Protein AF-A0A8X6GUJ5-F1 (afdb_monomer)

Structure (mmCIF, N/CA/C/O backbone):
data_AF-A0A8X6GUJ5-F1
#
_entry.id   AF-A0A8X6GUJ5-F1
#
loop_
_atom_site.group_PDB
_atom_site.id
_atom_site.type_symbol
_atom_site.label_atom_id
_atom_site.label_alt_id
_atom_site.label_comp_id
_atom_site.label_asym_id
_atom_site.label_entity_id
_atom_site.label_seq_id
_atom_site.pdbx_PDB_ins_code
_atom_site.Cartn_x
_atom_site.Cartn_y
_atom_site.Cartn_z
_atom_site.occupancy
_atom_site.B_iso_or_equiv
_atom_site.auth_seq_id
_atom_site.auth_comp_id
_atom_site.auth_asym_id
_atom_site.auth_atom_id
_atom_site.pdbx_PDB_model_num
ATOM 1 N N . MET A 1 1 ? 17.512 2.373 -30.051 1.00 42.72 1 MET A N 1
ATOM 2 C CA . MET A 1 1 ? 17.161 1.235 -29.180 1.00 42.72 1 MET A CA 1
ATOM 3 C C . MET A 1 1 ? 17.140 1.775 -27.760 1.00 42.72 1 MET A C 1
ATOM 5 O O . MET A 1 1 ? 18.200 2.019 -27.203 1.00 42.72 1 MET A O 1
ATOM 9 N N . THR A 1 2 ? 15.977 2.172 -27.247 1.00 47.44 2 THR A N 1
ATOM 10 C CA . THR A 1 2 ? 15.883 2.741 -25.895 1.00 47.44 2 THR A CA 1
ATOM 11 C C . THR A 1 2 ? 15.945 1.602 -24.879 1.00 47.44 2 THR A C 1
ATOM 13 O O . THR A 1 2 ? 15.266 0.593 -25.046 1.00 47.44 2 THR A O 1
ATOM 16 N N . LEU A 1 3 ? 16.756 1.773 -23.831 1.00 54.31 3 LEU A N 1
ATOM 17 C CA . LEU A 1 3 ? 17.009 0.827 -22.724 1.00 54.31 3 LEU A CA 1
ATOM 18 C C . LEU A 1 3 ? 15.742 0.350 -21.976 1.00 54.31 3 LEU A C 1
ATOM 20 O O . LEU A 1 3 ? 15.824 -0.468 -21.069 1.00 54.31 3 LEU A O 1
ATOM 24 N N . GLU A 1 4 ? 14.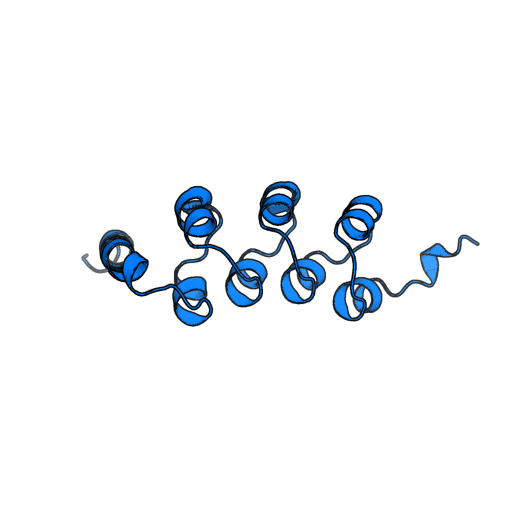568 0.870 -22.331 1.00 56.06 4 GLU A N 1
ATOM 25 C CA . GLU A 1 4 ? 13.298 0.600 -21.658 1.00 56.06 4 GLU A CA 1
ATOM 26 C C . GLU A 1 4 ? 12.672 -0.750 -22.032 1.00 56.06 4 GLU A C 1
ATOM 28 O O . GLU A 1 4 ? 11.865 -1.268 -21.262 1.00 56.06 4 GLU A O 1
ATOM 33 N N . ASN A 1 5 ? 13.043 -1.328 -23.180 1.00 60.16 5 ASN A N 1
ATOM 34 C CA . ASN A 1 5 ? 12.437 -2.568 -23.677 1.00 60.16 5 ASN A CA 1
ATOM 35 C C . ASN A 1 5 ? 13.015 -3.850 -23.052 1.00 60.16 5 ASN A C 1
ATOM 37 O O . ASN A 1 5 ? 12.380 -4.894 -23.163 1.00 60.16 5 ASN A O 1
ATOM 41 N N . ASP A 1 6 ? 14.157 -3.777 -22.361 1.00 77.38 6 ASP A N 1
ATOM 42 C CA . ASP A 1 6 ? 14.790 -4.943 -21.718 1.00 77.38 6 ASP A CA 1
ATOM 43 C C . ASP A 1 6 ? 14.438 -5.079 -20.225 1.00 77.38 6 ASP A C 1
ATOM 45 O O . ASP A 1 6 ? 14.875 -6.012 -19.549 1.00 77.38 6 ASP A O 1
ATOM 49 N N . VAL A 1 7 ? 13.634 -4.161 -19.674 1.00 82.44 7 VAL A N 1
ATOM 50 C CA . VAL A 1 7 ? 13.246 -4.211 -18.259 1.00 82.44 7 VAL A CA 1
ATOM 51 C C . VAL A 1 7 ? 12.067 -5.163 -18.065 1.00 82.44 7 VAL A C 1
ATOM 53 O O . VAL A 1 7 ? 10.948 -4.911 -18.513 1.00 82.44 7 VAL A O 1
ATOM 56 N N . ASN A 1 8 ? 12.290 -6.239 -17.309 1.00 91.31 8 ASN A N 1
ATOM 57 C CA . ASN A 1 8 ? 11.207 -7.078 -16.803 1.00 91.31 8 ASN A CA 1
ATOM 58 C C . ASN A 1 8 ? 10.471 -6.345 -15.664 1.00 91.31 8 ASN A C 1
ATOM 60 O O . ASN A 1 8 ? 10.892 -6.381 -14.506 1.00 91.31 8 ASN A O 1
ATOM 64 N N . TRP A 1 9 ? 9.358 -5.686 -15.998 1.00 92.25 9 TRP A N 1
ATOM 65 C CA . TRP A 1 9 ? 8.571 -4.873 -15.060 1.00 92.25 9 TRP A CA 1
ATOM 66 C C . TRP A 1 9 ? 7.912 -5.663 -13.924 1.00 92.25 9 TRP A C 1
ATOM 68 O O . TRP A 1 9 ? 7.645 -5.097 -12.864 1.00 92.25 9 TRP A O 1
ATOM 78 N N . GLU A 1 10 ? 7.679 -6.962 -14.102 1.00 91.62 10 GLU A N 1
ATOM 79 C CA . GLU A 1 10 ? 7.171 -7.839 -13.043 1.00 91.62 10 GLU A CA 1
ATOM 80 C C . GLU A 1 10 ? 8.235 -8.068 -11.967 1.00 91.62 10 GLU A C 1
ATOM 82 O O . GLU A 1 10 ? 8.005 -7.810 -10.783 1.00 91.62 10 GLU A O 1
ATOM 87 N N . THR A 1 11 ? 9.439 -8.467 -12.386 1.00 90.75 11 THR A N 1
ATOM 88 C CA . THR A 1 11 ? 10.585 -8.608 -11.478 1.00 90.75 11 THR A CA 1
ATOM 89 C C . THR A 1 11 ? 10.944 -7.265 -10.854 1.00 90.75 11 THR A C 1
ATOM 91 O O . THR A 1 11 ? 11.193 -7.200 -9.650 1.00 90.75 11 THR A O 1
ATOM 94 N N . PHE A 1 12 ? 10.898 -6.187 -11.644 1.00 92.19 12 PHE A N 1
ATOM 95 C CA . PHE A 1 12 ? 11.168 -4.839 -11.162 1.00 92.19 12 PHE A CA 1
ATOM 96 C C . PHE A 1 12 ? 10.238 -4.443 -10.009 1.00 92.19 12 PHE A C 1
ATOM 98 O O . PHE A 1 12 ? 10.721 -3.978 -8.981 1.00 92.19 12 PHE A O 1
ATOM 105 N N . SER A 1 13 ? 8.931 -4.681 -10.169 1.00 92.31 13 SER A N 1
ATOM 106 C CA . SER A 1 13 ? 7.896 -4.252 -9.218 1.00 92.31 13 SER A CA 1
ATOM 107 C C . SER A 1 13 ? 7.771 -5.149 -7.982 1.00 92.31 13 SER A C 1
ATOM 109 O O . SER A 1 13 ? 7.250 -4.700 -6.966 1.00 92.31 13 SER A O 1
ATOM 111 N N . SER A 1 14 ? 8.203 -6.413 -8.053 1.00 89.44 14 SER A N 1
ATOM 112 C CA . SER A 1 14 ? 8.028 -7.385 -6.959 1.00 89.44 14 SER A CA 1
ATOM 113 C C . SER A 1 14 ? 9.293 -7.660 -6.148 1.00 89.44 14 SER A C 1
ATOM 115 O O . SER A 1 14 ? 9.196 -7.859 -4.942 1.00 89.44 14 SER A O 1
ATOM 117 N N . LYS A 1 15 ? 10.474 -7.707 -6.783 1.00 87.81 15 LYS A N 1
ATOM 118 C CA . LYS A 1 15 ? 11.710 -8.172 -6.124 1.00 87.81 15 LYS A CA 1
ATOM 119 C C . LYS A 1 15 ? 12.623 -7.053 -5.638 1.00 87.81 15 LYS A C 1
ATOM 121 O O . LYS A 1 15 ? 13.459 -7.301 -4.775 1.00 87.81 15 LYS A O 1
ATOM 126 N N . ASN A 1 16 ? 12.494 -5.848 -6.189 1.00 85.31 16 ASN A N 1
ATOM 127 C CA . ASN A 1 16 ? 13.257 -4.698 -5.714 1.00 85.31 16 ASN A CA 1
ATOM 128 C C . ASN A 1 16 ? 12.517 -3.994 -4.581 1.00 85.31 16 ASN A C 1
ATOM 130 O O . ASN A 1 16 ? 11.288 -3.956 -4.570 1.00 85.31 16 ASN A O 1
ATOM 134 N N . ILE A 1 17 ? 13.280 -3.381 -3.677 1.00 89.88 17 ILE A N 1
ATOM 135 C CA . ILE A 1 17 ? 12.751 -2.402 -2.728 1.00 89.88 17 ILE A CA 1
ATOM 136 C C . ILE A 1 17 ? 12.655 -1.074 -3.477 1.00 89.88 17 ILE A C 1
ATOM 138 O O . ILE A 1 17 ? 13.676 -0.460 -3.793 1.00 89.88 17 ILE A O 1
ATOM 142 N N . LEU A 1 18 ? 11.435 -0.660 -3.803 1.00 92.19 18 LEU A N 1
ATOM 143 C CA . LEU A 1 18 ? 11.172 0.584 -4.514 1.00 92.19 18 LEU A CA 1
ATOM 144 C C . LEU A 1 18 ? 10.720 1.652 -3.523 1.00 92.19 18 LEU A C 1
ATOM 146 O O . LEU A 1 18 ? 9.815 1.428 -2.722 1.00 92.19 18 LEU A O 1
ATOM 150 N N . THR A 1 19 ? 11.331 2.834 -3.593 1.00 95.88 19 THR A N 1
ATOM 151 C CA . THR A 1 19 ? 10.807 3.996 -2.872 1.00 95.88 19 THR A CA 1
ATOM 152 C C . THR A 1 19 ? 9.553 4.512 -3.567 1.00 95.88 19 THR A C 1
ATOM 154 O O . THR A 1 19 ? 9.391 4.374 -4.783 1.00 95.88 19 THR A O 1
ATOM 157 N N . GLU A 1 20 ? 8.675 5.163 -2.812 1.00 97.75 20 GLU A N 1
ATOM 158 C CA . GLU A 1 20 ? 7.452 5.745 -3.366 1.00 97.75 20 GLU A CA 1
ATOM 159 C C . GLU A 1 20 ? 7.727 6.746 -4.492 1.00 97.75 20 GLU A C 1
ATOM 161 O O . GLU A 1 20 ? 6.998 6.764 -5.478 1.00 97.75 20 GLU A O 1
ATOM 166 N N . ASP A 1 21 ? 8.807 7.525 -4.409 1.00 97.50 21 ASP A N 1
ATOM 167 C CA . ASP A 1 21 ? 9.169 8.482 -5.460 1.00 97.50 21 ASP A CA 1
ATOM 168 C C . ASP A 1 21 ? 9.553 7.790 -6.770 1.00 97.50 21 ASP A C 1
ATOM 170 O O . ASP A 1 21 ? 9.175 8.242 -7.856 1.00 97.50 21 ASP A O 1
ATOM 174 N N . ILE A 1 22 ? 10.233 6.642 -6.684 1.00 95.81 22 ILE A N 1
ATOM 175 C CA . ILE A 1 22 ? 10.512 5.811 -7.857 1.00 95.81 22 ILE A CA 1
ATOM 176 C C . ILE A 1 22 ? 9.192 5.308 -8.444 1.00 95.81 22 ILE A C 1
ATOM 178 O O . ILE A 1 22 ? 8.980 5.427 -9.652 1.00 95.81 22 ILE A O 1
ATOM 182 N N . ILE A 1 23 ? 8.279 4.817 -7.602 1.00 97.50 23 ILE A N 1
ATOM 183 C CA . ILE A 1 23 ? 6.969 4.326 -8.044 1.00 97.50 23 ILE A CA 1
ATOM 184 C C . ILE A 1 23 ? 6.164 5.451 -8.715 1.00 97.50 23 ILE A C 1
ATOM 186 O O . ILE A 1 23 ? 5.622 5.229 -9.795 1.00 97.50 23 ILE A O 1
ATOM 190 N N . ARG A 1 24 ? 6.152 6.671 -8.158 1.00 97.75 24 ARG A N 1
ATOM 191 C CA . ARG A 1 24 ? 5.513 7.853 -8.772 1.00 97.75 24 ARG A 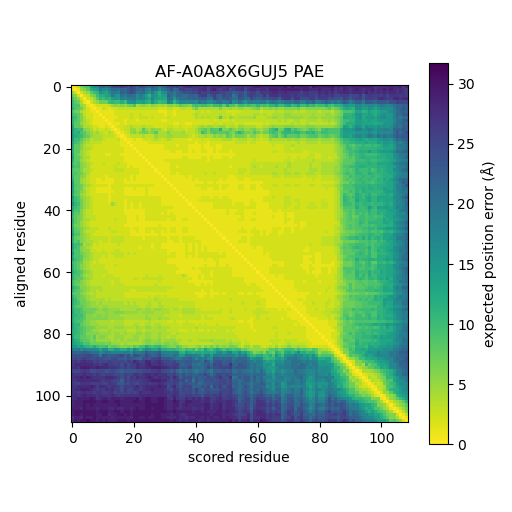CA 1
ATOM 192 C C . ARG A 1 24 ? 6.101 8.160 -10.146 1.00 97.75 24 ARG A C 1
ATOM 194 O O . ARG A 1 24 ? 5.356 8.349 -11.107 1.00 97.75 24 ARG A O 1
ATOM 201 N N . SER A 1 25 ? 7.430 8.171 -10.262 1.00 96.50 25 SER A N 1
ATOM 202 C CA . SER A 1 25 ? 8.106 8.471 -11.532 1.00 96.50 25 SER A CA 1
ATOM 203 C C . SER A 1 25 ? 7.853 7.409 -12.611 1.00 96.50 25 SER A C 1
ATOM 205 O O . SER A 1 25 ? 7.806 7.724 -13.800 1.00 96.50 25 SER A O 1
ATOM 207 N N . LEU A 1 26 ? 7.621 6.156 -12.202 1.00 95.44 26 LEU A N 1
ATOM 208 C CA . LEU A 1 26 ? 7.406 5.005 -13.083 1.00 95.44 26 LEU A CA 1
ATOM 209 C C . LEU A 1 26 ? 5.960 4.486 -13.050 1.00 95.44 26 LEU A C 1
ATOM 211 O O . LEU A 1 26 ? 5.700 3.356 -13.466 1.00 95.44 26 LEU A O 1
ATOM 215 N N . GLN A 1 27 ? 5.003 5.311 -12.617 1.00 95.88 27 GLN A N 1
ATOM 216 C CA . GLN A 1 27 ? 3.606 4.930 -12.360 1.00 95.88 27 GLN A CA 1
ATOM 217 C C . GLN A 1 27 ? 2.878 4.277 -13.553 1.00 95.88 27 GLN A C 1
ATOM 219 O O . GLN A 1 27 ? 1.919 3.523 -13.378 1.00 95.88 27 GLN A O 1
ATOM 224 N N . ASN A 1 28 ? 3.339 4.547 -14.778 1.00 95.44 28 ASN A N 1
ATOM 225 C CA . ASN A 1 28 ? 2.779 3.992 -16.015 1.00 95.44 28 ASN A CA 1
ATOM 226 C C . ASN A 1 28 ? 3.467 2.695 -16.480 1.00 95.44 28 ASN A C 1
ATOM 228 O O . ASN A 1 28 ? 3.070 2.130 -17.494 1.00 95.44 28 ASN A O 1
ATOM 232 N N . LYS A 1 29 ? 4.506 2.241 -15.773 1.00 93.88 29 LYS A N 1
ATOM 233 C CA . LYS A 1 29 ? 5.329 1.078 -16.140 1.00 93.88 29 LYS A CA 1
ATOM 234 C C . LYS A 1 29 ? 5.282 -0.031 -15.089 1.00 93.88 29 LYS A C 1
ATOM 236 O O . LYS A 1 29 ? 5.299 -1.209 -15.440 1.00 93.88 29 LYS A O 1
ATOM 241 N N . VAL A 1 30 ? 5.202 0.338 -13.809 1.00 95.56 30 VAL A N 1
ATOM 242 C CA . VAL A 1 30 ? 5.117 -0.619 -12.697 1.00 95.56 30 VAL A CA 1
ATOM 243 C C . VAL A 1 30 ? 3.833 -1.451 -12.735 1.00 95.56 30 VAL A C 1
ATOM 245 O O . VAL A 1 30 ? 2.802 -1.044 -13.274 1.00 95.56 30 VAL A O 1
ATOM 248 N N . LYS A 1 31 ? 3.900 -2.634 -12.127 1.00 97.06 31 LYS A N 1
ATOM 249 C CA . LYS A 1 31 ? 2.766 -3.545 -11.954 1.00 97.06 31 LYS A CA 1
ATOM 250 C C . LYS A 1 31 ? 2.106 -3.294 -10.605 1.00 97.06 31 LYS A C 1
ATOM 252 O O . LYS A 1 31 ? 2.641 -3.680 -9.570 1.00 97.06 31 LYS A O 1
ATOM 257 N N . TRP A 1 32 ? 0.972 -2.600 -10.617 1.00 97.81 32 TRP A N 1
ATOM 258 C CA . TRP A 1 32 ? 0.316 -2.095 -9.408 1.00 97.81 32 TRP A CA 1
ATOM 259 C C . TRP A 1 32 ? -0.151 -3.179 -8.438 1.00 97.81 32 TRP A C 1
ATOM 261 O O . TRP A 1 32 ? -0.084 -2.979 -7.228 1.00 97.81 32 TRP A O 1
ATOM 271 N N . ASP A 1 33 ? -0.556 -4.338 -8.942 1.00 96.38 33 ASP A N 1
ATOM 272 C CA . ASP A 1 33 ? -0.880 -5.524 -8.150 1.00 96.38 33 ASP A CA 1
ATOM 273 C C . ASP A 1 33 ? 0.334 -6.008 -7.337 1.00 96.38 33 ASP A C 1
ATOM 275 O O . ASP A 1 33 ? 0.226 -6.275 -6.137 1.00 96.38 33 ASP A O 1
ATOM 279 N N . LEU A 1 34 ? 1.518 -6.024 -7.958 1.00 97.06 34 LEU A N 1
ATOM 280 C CA . LEU A 1 34 ? 2.773 -6.389 -7.300 1.00 97.06 34 LEU A CA 1
ATOM 281 C C . LEU A 1 34 ? 3.237 -5.299 -6.336 1.00 97.06 34 LEU A C 1
ATOM 283 O O . LEU A 1 34 ? 3.678 -5.620 -5.234 1.00 97.06 34 LEU A O 1
ATOM 287 N N . ILE A 1 35 ? 3.085 -4.025 -6.716 1.00 98.06 35 ILE A N 1
ATOM 288 C CA . ILE A 1 35 ? 3.382 -2.891 -5.833 1.00 98.06 35 ILE A CA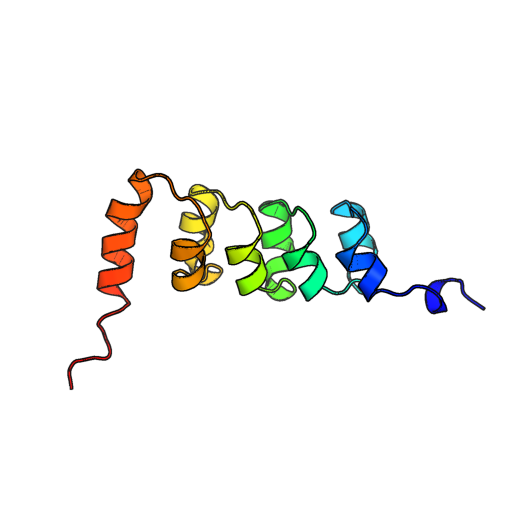 1
ATOM 289 C C . ILE A 1 35 ? 2.544 -2.979 -4.555 1.00 98.06 35 ILE A C 1
ATOM 291 O O . ILE A 1 35 ? 3.090 -2.899 -3.459 1.00 98.06 35 ILE A O 1
ATOM 295 N N . SER A 1 36 ? 1.239 -3.225 -4.693 1.00 97.50 36 SER A N 1
ATOM 296 C CA . SER A 1 36 ? 0.294 -3.313 -3.570 1.00 97.50 36 SER A CA 1
ATOM 297 C C . SER A 1 36 ? 0.650 -4.420 -2.577 1.00 97.50 36 SER A C 1
ATOM 299 O O . SER A 1 36 ? 0.382 -4.297 -1.383 1.00 97.50 36 SER A O 1
ATOM 301 N N . ARG A 1 37 ? 1.231 -5.519 -3.070 1.00 96.00 37 ARG A N 1
ATOM 302 C CA . ARG A 1 37 ? 1.555 -6.703 -2.268 1.00 96.00 37 ARG A CA 1
ATOM 303 C C . ARG A 1 37 ? 2.944 -6.654 -1.644 1.00 96.00 37 ARG A C 1
ATOM 305 O O . ARG A 1 37 ? 3.092 -7.044 -0.492 1.00 96.00 37 ARG A O 1
ATOM 312 N N . TYR A 1 38 ? 3.953 -6.275 -2.421 1.00 96.19 38 TYR A N 1
ATOM 313 C CA . TYR A 1 38 ? 5.353 -6.52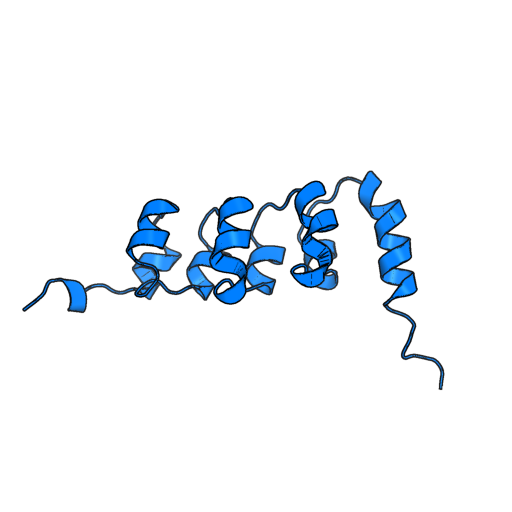0 -2.065 1.00 96.19 38 TYR A CA 1
ATOM 314 C C . TYR A 1 38 ? 6.098 -5.278 -1.581 1.00 96.19 38 TYR A C 1
ATOM 316 O O . TYR A 1 38 ? 7.112 -5.419 -0.900 1.00 96.19 38 TYR A O 1
ATOM 324 N N . GLN A 1 39 ? 5.621 -4.077 -1.913 1.00 96.44 39 GLN A N 1
ATOM 325 C CA . GLN A 1 39 ? 6.264 -2.840 -1.475 1.00 96.44 39 GLN A CA 1
ATOM 326 C C . GLN A 1 39 ? 5.710 -2.393 -0.124 1.00 96.44 39 GLN A C 1
ATOM 328 O O . GLN A 1 39 ? 4.569 -2.696 0.218 1.00 96.44 39 GLN A O 1
ATOM 333 N N . VAL A 1 40 ? 6.517 -1.652 0.637 1.00 95.94 40 VAL A N 1
ATOM 334 C CA . VAL A 1 40 ? 6.062 -0.979 1.859 1.00 95.94 40 VAL A CA 1
ATOM 335 C C . VAL A 1 40 ? 5.507 0.380 1.459 1.00 95.94 40 VAL A C 1
ATOM 337 O O . VAL A 1 40 ? 6.261 1.243 1.014 1.00 95.94 40 VAL A O 1
ATOM 340 N N . LEU A 1 41 ? 4.196 0.556 1.602 1.00 97.50 41 LEU A N 1
ATOM 341 C CA . LEU A 1 41 ? 3.498 1.767 1.182 1.00 97.50 41 LEU A CA 1
ATOM 342 C C . LEU A 1 41 ? 3.031 2.564 2.399 1.00 97.50 41 LEU A C 1
ATOM 344 O O . LEU A 1 41 ? 2.446 2.014 3.333 1.00 97.50 41 LEU A O 1
ATOM 348 N N . SER A 1 42 ? 3.256 3.875 2.380 1.00 97.88 42 SER A N 1
ATOM 349 C CA . SER A 1 42 ? 2.661 4.783 3.354 1.00 97.88 42 SER A CA 1
ATOM 350 C C . SER A 1 42 ? 1.161 4.927 3.116 1.00 97.88 42 SER A C 1
ATOM 352 O O . SER A 1 42 ? 0.660 4.855 1.993 1.00 97.88 42 SER A O 1
ATOM 354 N N . GLU A 1 43 ? 0.425 5.219 4.181 1.00 98.06 43 GLU A N 1
ATOM 355 C CA . GLU A 1 43 ? -1.010 5.498 4.106 1.00 98.06 43 GLU A CA 1
ATOM 356 C C . GLU A 1 43 ? -1.340 6.681 3.184 1.00 98.06 43 GLU A C 1
ATOM 358 O O . GLU A 1 43 ? -2.335 6.646 2.460 1.00 98.06 43 GLU A O 1
ATOM 363 N N . SER A 1 44 ? -0.485 7.709 3.151 1.00 98.12 44 SER A N 1
ATOM 364 C CA . SER A 1 44 ? -0.611 8.830 2.213 1.00 98.12 44 SER A CA 1
ATOM 365 C C . SER A 1 44 ? -0.512 8.377 0.760 1.00 98.12 44 SER A C 1
ATOM 367 O O . SER A 1 44 ? -1.334 8.783 -0.060 1.00 98.12 44 SER A O 1
ATOM 369 N N . PHE A 1 45 ? 0.443 7.500 0.449 1.00 98.31 45 PHE A N 1
ATOM 370 C CA . PHE A 1 45 ? 0.604 6.946 -0.892 1.00 98.31 45 PHE A CA 1
ATOM 371 C C . PHE A 1 45 ? -0.584 6.071 -1.285 1.00 98.31 45 PHE A C 1
ATOM 373 O O . PHE A 1 45 ? -1.074 6.142 -2.412 1.00 98.31 45 PHE A O 1
ATOM 380 N N . ILE A 1 46 ? -1.090 5.275 -0.338 1.00 98.25 46 ILE A N 1
ATOM 381 C CA . ILE A 1 46 ? -2.274 4.443 -0.558 1.00 98.25 46 ILE A CA 1
ATOM 382 C C . ILE A 1 46 ? -3.477 5.309 -0.943 1.00 98.25 46 ILE A C 1
ATOM 384 O O . ILE A 1 46 ? -4.216 4.935 -1.848 1.00 98.25 46 ILE A O 1
ATOM 388 N N . LEU A 1 47 ? -3.671 6.472 -0.311 1.00 97.62 47 LEU A N 1
ATOM 389 C CA . LEU A 1 47 ? -4.755 7.394 -0.676 1.00 97.62 47 LEU A CA 1
ATOM 390 C C . LEU A 1 47 ? -4.532 8.062 -2.028 1.00 97.62 47 LEU A C 1
ATOM 392 O O . LEU A 1 47 ? -5.482 8.181 -2.802 1.00 97.62 47 LEU A O 1
ATOM 396 N N . GLU A 1 48 ? -3.297 8.481 -2.301 1.00 98.00 48 GLU A N 1
ATOM 397 C CA . GLU A 1 48 ? -2.894 9.109 -3.561 1.00 98.00 48 GLU A CA 1
ATOM 398 C C . GLU A 1 48 ? -3.182 8.189 -4.761 1.00 98.00 48 GLU A C 1
ATOM 400 O O . GLU A 1 48 ? -3.732 8.635 -5.766 1.00 98.00 48 GLU A O 1
ATOM 405 N N . PHE A 1 49 ? -2.892 6.889 -4.631 1.00 97.88 49 PHE A N 1
ATOM 406 C CA . PHE A 1 49 ? -3.010 5.898 -5.709 1.00 97.88 49 PHE A CA 1
ATOM 407 C C . PHE A 1 49 ? -4.092 4.835 -5.480 1.00 97.88 49 PHE A C 1
ATOM 409 O O . PHE A 1 49 ? -4.045 3.757 -6.078 1.00 97.88 49 PHE A O 1
ATOM 416 N N . ARG A 1 50 ? -5.101 5.130 -4.654 1.00 96.38 50 ARG A N 1
ATOM 417 C CA . ARG A 1 50 ? -6.142 4.167 -4.244 1.00 96.38 50 ARG A CA 1
ATOM 418 C C . ARG A 1 50 ? -6.878 3.487 -5.401 1.00 96.38 50 ARG A C 1
ATOM 420 O O . ARG A 1 50 ? -7.312 2.35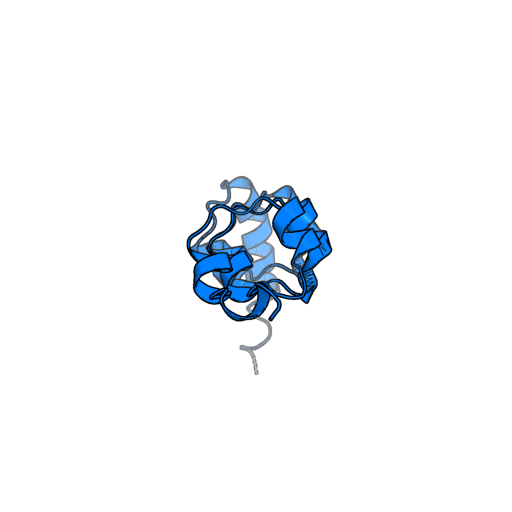2 -5.255 1.00 96.38 50 ARG A O 1
ATOM 427 N N . ASP A 1 51 ? -7.007 4.174 -6.535 1.00 97.06 51 ASP A N 1
ATOM 428 C CA . ASP A 1 51 ? -7.724 3.673 -7.715 1.00 97.06 51 ASP A CA 1
ATOM 429 C C . ASP A 1 51 ? -6.859 2.736 -8.578 1.00 97.06 51 ASP A C 1
ATOM 431 O O . ASP A 1 51 ? -7.362 2.089 -9.494 1.00 97.06 51 ASP A O 1
ATOM 435 N N . ARG A 1 52 ? -5.551 2.662 -8.301 1.00 97.62 52 ARG A N 1
ATOM 436 C CA . ARG A 1 52 ? -4.602 1.771 -8.986 1.00 97.62 52 ARG A CA 1
ATOM 437 C C . ARG A 1 52 ? -4.187 0.584 -8.126 1.00 97.62 52 ARG A C 1
ATOM 439 O O . ARG A 1 52 ? -3.837 -0.458 -8.671 1.00 97.62 52 ARG A O 1
ATOM 446 N N . LEU A 1 53 ? -4.186 0.755 -6.807 1.00 97.56 53 LEU A N 1
ATOM 447 C CA . LEU A 1 53 ? -3.764 -0.274 -5.865 1.00 97.56 53 LEU A CA 1
ATOM 448 C C . LEU A 1 53 ? -4.838 -1.355 -5.695 1.00 97.56 53 LEU A C 1
ATOM 450 O O . LEU A 1 53 ? -6.036 -1.079 -5.629 1.00 97.56 53 LEU A O 1
ATOM 454 N N . ASP A 1 54 ? -4.390 -2.602 -5.571 1.00 97.44 54 ASP A N 1
ATOM 455 C CA . ASP A 1 54 ? -5.261 -3.733 -5.276 1.00 97.44 54 ASP A CA 1
ATOM 456 C C . ASP A 1 54 ? -5.673 -3.692 -3.801 1.00 97.44 54 ASP A C 1
ATOM 458 O O . ASP A 1 54 ? -4.866 -3.893 -2.892 1.00 97.44 54 ASP A O 1
ATOM 462 N N . ARG A 1 55 ? -6.958 -3.436 -3.554 1.00 95.25 55 ARG A N 1
ATOM 463 C CA . ARG A 1 55 ? -7.504 -3.241 -2.205 1.00 95.25 55 ARG A CA 1
ATOM 464 C C . ARG A 1 55 ? -7.378 -4.478 -1.316 1.00 95.25 55 ARG A C 1
ATOM 466 O O . ARG A 1 55 ? -7.182 -4.325 -0.110 1.00 95.25 55 ARG A O 1
ATOM 473 N N . ALA A 1 56 ? -7.479 -5.679 -1.885 1.00 95.19 56 ALA A N 1
ATOM 474 C CA . ALA A 1 56 ? -7.302 -6.915 -1.132 1.00 95.19 56 ALA A CA 1
ATOM 475 C C . ALA A 1 56 ? -5.841 -7.071 -0.709 1.00 95.19 56 ALA A C 1
ATOM 477 O O . ALA A 1 56 ? -5.573 -7.331 0.459 1.00 95.19 56 ALA A O 1
ATOM 478 N N . ALA A 1 57 ? -4.895 -6.811 -1.612 1.00 96.06 57 ALA A N 1
ATOM 479 C CA . ALA A 1 57 ? -3.476 -6.818 -1.290 1.00 96.06 57 ALA A CA 1
ATOM 480 C C . ALA A 1 57 ? -3.123 -5.766 -0.227 1.00 96.06 57 ALA A C 1
ATOM 482 O O . ALA A 1 57 ? -2.407 -6.089 0.718 1.00 96.06 57 ALA A O 1
ATOM 483 N N . ILE A 1 58 ? -3.676 -4.551 -0.322 1.00 96.81 58 ILE A N 1
ATOM 484 C CA . ILE A 1 58 ? -3.476 -3.519 0.702 1.00 96.81 58 ILE A CA 1
ATOM 485 C C . ILE A 1 58 ? -3.953 -4.004 2.077 1.00 96.81 58 ILE A C 1
ATOM 487 O O . ILE A 1 58 ? -3.198 -3.932 3.042 1.00 96.81 58 ILE A O 1
ATOM 491 N N . CYS A 1 59 ? -5.169 -4.550 2.168 1.00 94.38 59 CYS A N 1
ATOM 492 C CA . CYS A 1 59 ? -5.730 -5.028 3.437 1.00 94.38 59 CYS A CA 1
ATOM 493 C C . CYS A 1 59 ? -4.992 -6.249 4.011 1.00 94.38 59 CYS A C 1
ATOM 495 O O . CYS A 1 59 ? -4.963 -6.423 5.228 1.00 94.38 59 CYS A O 1
ATOM 497 N N . THR A 1 60 ? -4.412 -7.096 3.159 1.00 93.62 60 THR A N 1
ATOM 49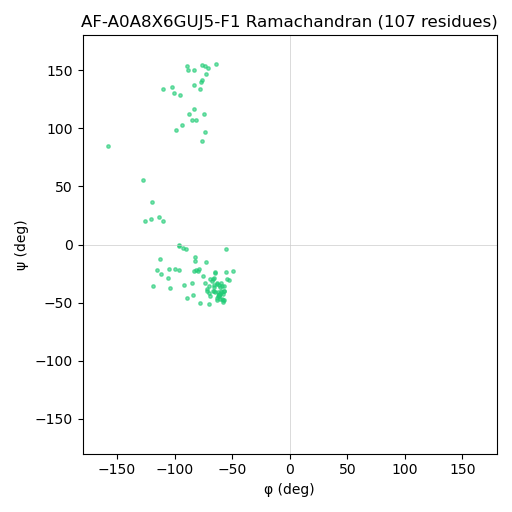8 C CA . THR A 1 60 ? -3.706 -8.313 3.587 1.00 93.62 60 THR A CA 1
ATOM 499 C C . THR A 1 60 ? -2.259 -8.045 3.991 1.00 93.62 60 THR A C 1
ATOM 501 O O . THR A 1 60 ? -1.795 -8.610 4.976 1.00 93.62 60 THR A O 1
ATOM 504 N N . TYR A 1 61 ? -1.527 -7.231 3.223 1.00 94.38 61 TYR A N 1
ATOM 505 C CA . TYR A 1 61 ? -0.061 -7.175 3.304 1.00 94.38 61 TYR A CA 1
ATOM 506 C C . TYR A 1 61 ? 0.491 -5.862 3.861 1.00 94.38 61 TYR A C 1
ATOM 508 O O . TYR A 1 61 ? 1.595 -5.861 4.404 1.00 94.38 61 TYR A O 1
ATOM 516 N N . GLN A 1 62 ? -0.242 -4.750 3.746 1.00 94.94 62 GLN A N 1
ATOM 517 C CA . GLN A 1 62 ? 0.226 -3.470 4.280 1.00 94.94 62 GLN A CA 1
ATOM 518 C C . GLN A 1 62 ? -0.095 -3.357 5.766 1.00 94.94 62 GLN A C 1
ATOM 520 O O . GLN A 1 62 ? -1.094 -3.891 6.241 1.00 94.94 62 GLN A O 1
ATOM 525 N N . LYS A 1 63 ? 0.737 -2.621 6.505 1.00 92.31 63 LYS A N 1
ATOM 526 C CA . LYS A 1 63 ? 0.439 -2.258 7.890 1.00 92.31 63 LYS A CA 1
ATOM 527 C C . LYS A 1 63 ? -0.435 -1.010 7.892 1.00 92.31 63 LYS A C 1
ATOM 529 O O . LYS A 1 63 ? 0.060 0.081 7.623 1.00 92.31 63 LYS A O 1
ATOM 534 N N . LEU A 1 64 ? -1.711 -1.178 8.218 1.00 92.50 64 LEU A N 1
ATOM 535 C CA . LEU A 1 64 ? -2.671 -0.079 8.283 1.00 92.50 64 LEU A CA 1
ATOM 536 C C . LEU A 1 64 ? -2.910 0.327 9.738 1.00 92.50 64 LEU A C 1
ATOM 538 O O . LEU A 1 64 ? -3.083 -0.521 10.613 1.00 92.50 64 LEU A O 1
ATOM 542 N N . SER A 1 65 ? -2.927 1.627 10.012 1.00 91.81 65 SER A N 1
ATOM 543 C CA . SER A 1 65 ? -3.292 2.152 11.323 1.00 91.81 65 SER A CA 1
ATOM 544 C C . SER A 1 65 ? -4.802 2.112 11.541 1.00 91.81 65 SER A C 1
ATOM 546 O O . SER A 1 65 ? -5.614 2.213 10.619 1.00 91.81 65 SER A O 1
ATOM 548 N N . GLU A 1 66 ? -5.192 2.049 12.808 1.00 85.62 66 GLU A N 1
ATOM 549 C CA . GLU A 1 66 ? -6.590 2.118 13.239 1.00 85.62 66 GLU A CA 1
ATOM 550 C C . GLU A 1 66 ? -7.286 3.396 12.754 1.00 85.62 66 GLU A C 1
ATOM 552 O O . GLU A 1 66 ? -8.431 3.378 12.289 1.00 85.62 66 GLU A O 1
ATOM 557 N N . LYS A 1 67 ? -6.563 4.521 12.801 1.00 90.31 67 LYS A N 1
ATOM 558 C CA . LYS A 1 67 ? -7.039 5.808 12.293 1.00 90.31 67 LYS A CA 1
ATOM 559 C C . LYS A 1 67 ? -7.306 5.740 10.792 1.00 90.31 67 LYS A C 1
ATOM 561 O O . LYS A 1 67 ? -8.343 6.212 10.336 1.00 90.31 67 LYS A O 1
ATOM 566 N N . PHE A 1 68 ? -6.408 5.129 10.026 1.00 93.06 68 PHE A N 1
ATOM 567 C CA . PHE A 1 68 ? -6.603 4.973 8.592 1.00 93.06 68 PHE A CA 1
ATOM 568 C C . PHE A 1 68 ? -7.820 4.112 8.275 1.00 93.06 68 PHE A C 1
ATOM 570 O O . PHE A 1 68 ? -8.665 4.515 7.477 1.00 93.06 68 PHE A O 1
ATOM 577 N N . ILE A 1 69 ? -7.937 2.961 8.935 1.00 89.62 69 ILE A N 1
ATOM 578 C CA . ILE A 1 69 ? -9.043 2.021 8.743 1.00 89.62 69 ILE A CA 1
ATOM 579 C C . ILE A 1 69 ? -10.387 2.684 9.077 1.00 89.62 69 ILE A C 1
ATOM 581 O O . ILE A 1 69 ? -11.328 2.615 8.285 1.00 89.62 69 ILE A O 1
ATOM 585 N N . SER A 1 70 ? -10.471 3.377 10.216 1.00 86.62 70 SER A N 1
ATOM 586 C CA . SER A 1 70 ? -11.701 4.047 10.660 1.00 86.62 70 SER A CA 1
ATOM 587 C C . SER A 1 70 ? -12.121 5.210 9.754 1.00 86.62 70 SER A C 1
ATOM 589 O O . SER A 1 70 ? -13.320 5.399 9.538 1.00 86.62 70 SER A O 1
ATOM 591 N N . GLN A 1 71 ? -11.166 5.957 9.189 1.00 90.38 71 GLN A N 1
ATOM 592 C CA . GLN A 1 71 ? -11.436 7.103 8.311 1.00 90.38 71 GLN A CA 1
ATOM 593 C C . GLN A 1 71 ? -11.699 6.713 6.849 1.00 90.38 71 GLN A C 1
ATOM 595 O O . GLN A 1 71 ? -12.360 7.460 6.131 1.00 90.38 71 GLN A O 1
ATOM 600 N N . ASN A 1 72 ? -11.230 5.542 6.404 1.00 92.56 72 ASN A N 1
ATOM 601 C CA . ASN A 1 72 ? -11.261 5.129 4.997 1.00 92.56 72 ASN A CA 1
ATOM 602 C C . ASN A 1 72 ? -12.080 3.853 4.762 1.00 92.56 72 ASN A C 1
ATOM 604 O O . ASN A 1 72 ? -11.745 3.035 3.909 1.00 92.56 72 ASN A O 1
ATOM 608 N N . GLN A 1 73 ? -13.185 3.686 5.489 1.00 88.38 73 GLN A N 1
ATOM 609 C CA . GLN A 1 73 ? -14.004 2.463 5.487 1.00 88.38 73 GLN A CA 1
ATOM 610 C C . GLN A 1 73 ? -14.448 1.995 4.093 1.00 88.38 73 GLN A C 1
ATOM 612 O O . GLN A 1 73 ? -14.622 0.802 3.870 1.00 88.38 73 GLN A O 1
ATOM 617 N N . SER A 1 74 ? -14.633 2.920 3.145 1.00 90.44 74 SER A N 1
ATOM 618 C CA . SER A 1 74 ? -15.015 2.599 1.767 1.00 90.44 74 SER A CA 1
ATOM 619 C C . SER A 1 74 ? -13.895 1.966 0.947 1.00 90.44 74 SER A C 1
ATOM 621 O O . SER A 1 74 ? -14.206 1.407 -0.102 1.00 90.44 74 SER A O 1
ATOM 623 N N . LEU A 1 75 ? -12.637 2.044 1.403 1.00 89.38 75 LEU A N 1
ATOM 624 C CA . LEU A 1 75 ? -11.449 1.415 0.814 1.00 89.38 75 LEU A CA 1
ATOM 625 C C . LEU A 1 75 ? -11.106 0.074 1.476 1.00 89.38 75 LEU A C 1
ATOM 627 O O . LEU A 1 75 ? -10.496 -0.784 0.835 1.00 89.38 75 LEU A O 1
ATOM 631 N N . ILE A 1 76 ? -11.572 -0.145 2.703 1.00 91.25 76 ILE A N 1
ATOM 632 C CA . ILE A 1 76 ? -11.255 -1.323 3.509 1.00 91.25 76 ILE A CA 1
ATOM 633 C C . ILE A 1 76 ? -12.154 -2.513 3.165 1.00 91.25 76 ILE A C 1
ATOM 635 O O . ILE A 1 76 ? -13.367 -2.379 3.013 1.00 91.25 76 ILE A O 1
ATOM 639 N N . LEU A 1 77 ? -11.543 -3.695 3.066 1.00 91.94 77 LEU A N 1
ATOM 640 C CA . LEU A 1 7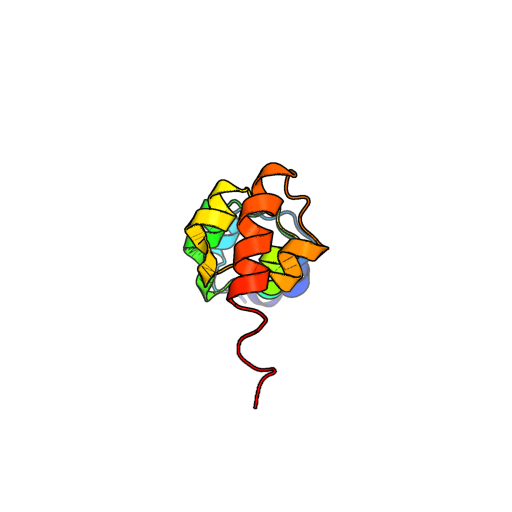7 ? -12.238 -4.978 3.005 1.00 91.94 77 LEU A CA 1
ATOM 641 C C . LEU A 1 77 ? -12.224 -5.603 4.401 1.00 91.94 77 LEU A C 1
ATOM 643 O O . LEU A 1 77 ? -11.226 -6.188 4.818 1.00 91.94 77 LEU A O 1
ATOM 647 N N . TRP A 1 78 ? -13.327 -5.438 5.134 1.00 86.62 78 TRP A N 1
ATOM 648 C CA . TRP A 1 78 ? -13.428 -5.808 6.551 1.00 86.62 78 TRP A CA 1
ATOM 649 C C . TRP A 1 78 ? -13.172 -7.290 6.814 1.00 86.62 78 TRP A C 1
ATOM 651 O O . TRP A 1 78 ? -12.457 -7.624 7.759 1.00 86.62 78 TRP A O 1
ATOM 661 N N . ASP A 1 79 ? -13.673 -8.163 5.941 1.00 86.62 79 ASP A N 1
ATOM 662 C CA . ASP A 1 79 ? -13.461 -9.607 6.059 1.00 86.62 79 ASP A CA 1
ATOM 663 C C . ASP A 1 79 ? -11.969 -9.957 6.003 1.00 86.62 79 ASP A C 1
ATOM 665 O O . ASP A 1 79 ? -11.511 -10.825 6.739 1.00 86.62 79 ASP A O 1
ATOM 669 N N . ILE A 1 80 ? -11.193 -9.236 5.189 1.00 87.50 80 ILE A N 1
ATOM 670 C CA . ILE A 1 80 ? -9.746 -9.430 5.045 1.00 87.50 80 ILE A CA 1
ATOM 671 C C . ILE A 1 80 ? -9.005 -8.800 6.224 1.00 87.50 80 ILE A C 1
ATOM 673 O O . ILE A 1 80 ? -8.199 -9.460 6.874 1.00 87.50 80 ILE A O 1
ATOM 677 N N . VAL A 1 81 ? -9.297 -7.537 6.542 1.00 86.75 81 VAL A N 1
ATOM 678 C CA . VAL A 1 81 ? -8.636 -6.831 7.650 1.00 86.75 81 VAL A CA 1
ATOM 679 C C . VAL A 1 81 ? -8.809 -7.581 8.970 1.00 86.75 81 VAL A C 1
ATOM 681 O O . VAL A 1 81 ? -7.843 -7.709 9.711 1.00 86.75 81 VAL A O 1
ATOM 684 N N . SER A 1 82 ? -9.989 -8.146 9.237 1.00 83.19 82 SER A N 1
ATOM 685 C CA . SER A 1 82 ? -10.240 -8.916 10.463 1.00 83.19 82 SER A CA 1
ATOM 686 C C . SER A 1 82 ? -9.415 -10.206 10.579 1.00 83.19 82 SER A C 1
ATOM 688 O O . SER A 1 82 ? -9.176 -10.675 11.689 1.00 83.19 82 SER A O 1
ATOM 690 N N . GLN A 1 83 ? -8.972 -10.771 9.451 1.00 82.81 83 GLN A N 1
ATOM 691 C CA . GLN A 1 83 ? -8.175 -11.999 9.406 1.00 82.81 83 GLN A CA 1
ATOM 692 C C . GLN A 1 83 ? -6.668 -11.731 9.433 1.00 82.81 83 GLN A C 1
ATOM 694 O O . GLN A 1 83 ? -5.921 -12.524 10.003 1.00 82.81 83 GLN A O 1
ATOM 699 N N . PHE A 1 84 ? -6.218 -10.643 8.802 1.00 84.75 84 PHE A N 1
ATOM 700 C CA . PHE A 1 84 ? -4.796 -10.418 8.520 1.00 84.75 84 PHE A CA 1
ATOM 701 C C . PHE A 1 84 ? -4.186 -9.216 9.248 1.00 84.75 84 PHE A C 1
ATOM 703 O O . PHE A 1 84 ? -2.970 -9.186 9.429 1.00 84.75 84 PHE A O 1
ATOM 710 N N . GLN A 1 85 ? -4.986 -8.242 9.694 1.00 83.31 85 GLN A N 1
ATOM 711 C CA . GLN A 1 85 ? -4.479 -7.105 10.464 1.00 83.31 85 GLN A CA 1
ATOM 712 C C . GLN A 1 85 ? -4.625 -7.371 11.961 1.00 83.31 85 GLN A C 1
ATOM 714 O O . GLN A 1 85 ? -5.710 -7.667 12.462 1.00 83.31 85 GLN A O 1
ATOM 719 N N . THR A 1 86 ? -3.535 -7.194 12.707 1.00 73.56 86 THR A N 1
ATOM 720 C CA . THR A 1 86 ? -3.591 -7.164 14.171 1.00 73.56 86 THR A CA 1
ATOM 721 C C . THR A 1 86 ? -4.160 -5.820 14.614 1.00 73.56 86 THR A C 1
ATOM 723 O O . THR A 1 86 ? -3.418 -4.862 14.823 1.00 73.56 86 THR A O 1
ATOM 726 N N . LEU A 1 87 ? -5.482 -5.738 14.735 1.00 63.88 87 LEU A N 1
ATOM 727 C CA . LEU A 1 87 ?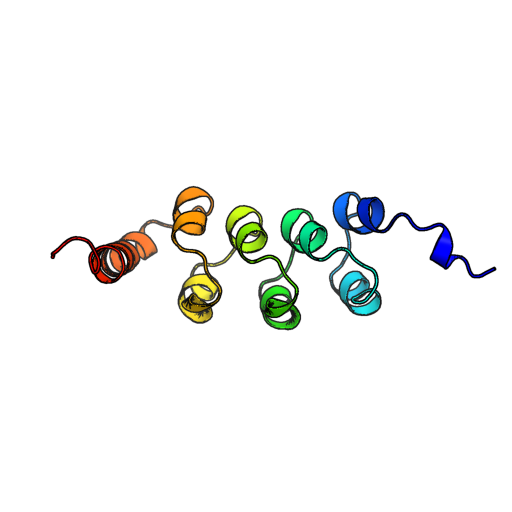 -6.144 -4.599 15.368 1.00 63.88 87 LEU A CA 1
ATOM 728 C C . LEU A 1 87 ? -5.998 -4.729 16.891 1.00 63.88 87 LEU A C 1
ATOM 730 O O . LEU A 1 87 ? -6.074 -5.837 17.431 1.00 63.88 87 LEU A O 1
ATOM 734 N N . VAL A 1 88 ? -5.755 -3.633 17.610 1.00 56.72 88 VAL A N 1
ATOM 735 C CA . VAL A 1 88 ? -5.774 -3.685 19.076 1.00 56.72 88 VAL A CA 1
ATOM 736 C C . VAL A 1 88 ? -7.237 -3.824 19.515 1.00 56.72 88 VAL A C 1
ATOM 738 O O . VAL A 1 88 ? -8.157 -3.359 18.842 1.00 56.72 88 VAL A O 1
ATOM 741 N N . LYS A 1 89 ? -7.472 -4.533 20.628 1.00 51.75 89 LYS A N 1
ATOM 742 C CA . LYS A 1 89 ? -8.807 -4.910 21.141 1.00 51.75 89 LYS A CA 1
ATOM 743 C C . LYS A 1 89 ? -9.825 -3.764 21.226 1.00 51.75 89 LYS A C 1
ATOM 745 O O . LYS A 1 89 ? -11.021 -4.042 21.182 1.00 51.75 89 LYS A O 1
ATOM 750 N N . ASP A 1 90 ? -9.375 -2.518 21.291 1.00 51.59 90 ASP A N 1
ATOM 751 C CA . ASP A 1 90 ? -10.238 -1.346 21.440 1.00 51.59 90 ASP A CA 1
ATOM 752 C C . ASP A 1 90 ? -11.115 -1.099 20.201 1.00 51.59 90 ASP A C 1
ATOM 754 O O . ASP A 1 90 ? -12.272 -0.711 20.337 1.00 51.59 90 ASP A O 1
ATOM 758 N N . LEU A 1 91 ? -10.635 -1.452 19.003 1.00 51.72 91 LEU A N 1
ATOM 759 C CA . LEU A 1 91 ? -11.414 -1.366 17.763 1.00 51.72 91 LEU A CA 1
ATOM 760 C C . LEU A 1 91 ? -12.457 -2.481 17.623 1.00 51.72 91 LEU A C 1
ATOM 762 O O . LEU A 1 91 ? -13.463 -2.289 16.944 1.00 51.72 91 LEU A O 1
ATOM 766 N N . PHE A 1 92 ? -12.240 -3.647 18.239 1.00 53.31 92 PHE A N 1
ATOM 767 C CA . PHE A 1 92 ? -13.148 -4.788 18.090 1.00 53.31 92 PHE A CA 1
ATOM 768 C C . PHE A 1 92 ? -14.498 -4.551 18.762 1.00 53.31 92 PHE A C 1
ATOM 770 O O . PHE A 1 92 ? -15.493 -5.041 18.246 1.00 53.31 92 PHE A O 1
ATOM 777 N N . SER A 1 93 ? -14.575 -3.760 19.833 1.00 54.50 93 SER A N 1
ATOM 778 C CA . SER A 1 93 ? -15.858 -3.422 20.469 1.00 54.50 93 SER A CA 1
ATOM 779 C C . SER A 1 93 ? -16.784 -2.665 19.504 1.00 54.50 93 SER A C 1
ATOM 781 O O . SER A 1 93 ? -17.957 -3.009 19.360 1.00 54.50 93 SER A O 1
ATOM 783 N N . ASP A 1 94 ? -16.229 -1.699 18.767 1.00 56.09 94 ASP A N 1
ATOM 784 C CA . ASP A 1 94 ? -16.978 -0.860 17.825 1.00 56.09 94 ASP A CA 1
ATOM 785 C C . ASP A 1 94 ? -17.132 -1.522 16.442 1.00 56.09 94 ASP A C 1
ATOM 787 O O . ASP A 1 94 ? -18.166 -1.382 15.779 1.00 56.09 94 ASP A O 1
ATOM 791 N N . LEU A 1 95 ? -16.141 -2.309 16.004 1.00 54.34 95 LEU A N 1
ATOM 792 C CA . LEU A 1 95 ? -16.212 -3.078 14.759 1.00 54.34 95 LEU A CA 1
ATOM 793 C C . LEU A 1 95 ? -17.130 -4.287 14.857 1.00 54.34 95 LEU A C 1
ATOM 795 O O . LEU A 1 95 ? -17.789 -4.604 13.872 1.00 54.34 95 LEU A O 1
ATOM 799 N N . GLN A 1 96 ? -17.234 -4.942 16.013 1.00 52.62 96 GLN A N 1
ATOM 800 C CA . GLN A 1 96 ? -18.171 -6.046 16.206 1.00 52.62 96 GLN A CA 1
ATOM 801 C C . GLN A 1 96 ? -19.616 -5.557 16.012 1.00 52.62 96 GLN A C 1
ATOM 803 O O . GLN A 1 96 ? -20.408 -6.251 15.381 1.00 52.62 96 GLN A O 1
ATOM 808 N N . ILE A 1 97 ? -19.939 -4.316 16.403 1.00 54.66 97 ILE A N 1
ATOM 809 C CA . ILE A 1 97 ? -21.234 -3.675 16.113 1.00 54.66 97 ILE A CA 1
ATOM 810 C C . ILE A 1 97 ? -21.415 -3.409 14.607 1.00 54.66 97 ILE A C 1
ATOM 812 O O . ILE A 1 97 ? -22.501 -3.641 14.073 1.00 54.66 97 ILE A O 1
ATOM 816 N N . MET A 1 98 ? -20.375 -2.975 13.885 1.00 56.72 98 MET A N 1
ATOM 817 C CA . MET A 1 98 ? -20.463 -2.748 12.431 1.00 56.72 98 MET A CA 1
ATOM 818 C C . MET A 1 98 ? -20.539 -4.049 11.614 1.00 56.72 98 MET A C 1
ATOM 820 O O . MET A 1 98 ? -21.307 -4.113 10.650 1.00 56.72 98 MET A O 1
ATOM 824 N N . LEU A 1 99 ? -19.808 -5.091 12.018 1.00 52.31 99 LEU A N 1
ATOM 825 C CA . LEU A 1 99 ? -19.861 -6.436 11.435 1.00 52.31 99 LEU A CA 1
ATOM 826 C C . LEU A 1 99 ? -21.241 -7.076 11.665 1.00 52.31 99 LEU A C 1
ATOM 828 O O . LEU A 1 99 ? -21.822 -7.633 10.735 1.00 52.31 99 LEU A O 1
ATOM 832 N N . ILE A 1 100 ? -21.831 -6.903 12.856 1.00 53.38 100 ILE A N 1
ATOM 833 C CA . ILE A 1 100 ? -23.202 -7.351 13.160 1.00 53.38 100 ILE A CA 1
ATOM 834 C C . ILE A 1 100 ? -24.254 -6.498 12.415 1.00 53.38 100 ILE A C 1
ATOM 836 O O . ILE A 1 100 ? -25.260 -7.027 11.946 1.00 53.38 100 ILE A O 1
ATOM 840 N N . GLY A 1 101 ? -24.028 -5.191 12.242 1.00 52.03 101 GLY A N 1
ATOM 841 C CA . GLY A 1 101 ? -24.992 -4.257 11.639 1.00 52.03 101 GLY A CA 1
ATOM 842 C C . GLY A 1 101 ? -25.046 -4.232 10.103 1.00 52.03 101 GLY A C 1
ATOM 843 O O . GLY A 1 101 ? -26.0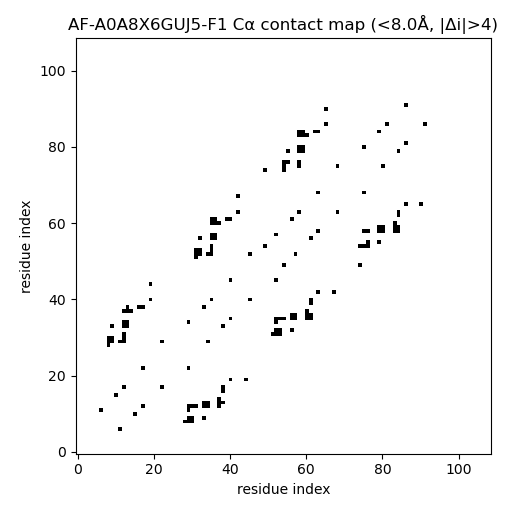61 -3.810 9.532 1.00 52.03 101 GLY A O 1
ATOM 844 N N . LYS A 1 102 ? -23.983 -4.673 9.414 1.00 54.66 102 LYS A N 1
ATOM 845 C CA . LYS A 1 102 ? -23.940 -4.773 7.941 1.00 54.66 102 LYS A CA 1
ATOM 846 C C . LYS A 1 102 ? -23.878 -6.208 7.399 1.00 54.66 102 LYS A C 1
ATOM 848 O O . LYS A 1 102 ? -24.146 -6.380 6.217 1.00 54.66 102 LYS A O 1
ATOM 853 N N . GLY A 1 103 ? -23.616 -7.216 8.236 1.00 47.09 103 GLY A N 1
ATOM 854 C CA . GLY A 1 103 ? -23.519 -8.630 7.837 1.00 47.09 103 GLY A CA 1
ATOM 855 C C . GLY A 1 103 ? -24.781 -9.489 8.026 1.00 47.09 103 GLY A C 1
ATOM 856 O O . GLY A 1 103 ? -24.756 -10.664 7.685 1.00 47.09 103 GLY A O 1
ATOM 857 N N . PHE A 1 104 ? -25.887 -8.943 8.548 1.00 44.59 104 PHE A N 1
ATOM 858 C CA . PHE A 1 104 ? -27.132 -9.698 8.804 1.00 44.59 104 PHE A CA 1
ATOM 859 C C . PHE A 1 104 ? -28.362 -9.160 8.057 1.00 44.59 104 PHE A C 1
ATOM 861 O O . PHE A 1 104 ? -29.493 -9.393 8.481 1.00 44.59 104 PHE A O 1
ATOM 868 N N . ARG A 1 105 ? -28.179 -8.410 6.961 1.00 46.41 105 ARG A N 1
ATOM 869 C CA . ARG A 1 105 ? -29.318 -7.859 6.205 1.00 46.41 105 ARG A CA 1
ATOM 870 C C . ARG A 1 105 ? -29.855 -8.750 5.077 1.00 46.41 105 ARG A C 1
ATOM 872 O O . ARG A 1 105 ? -30.913 -8.416 4.569 1.00 46.41 105 ARG A O 1
ATOM 879 N N . ASP A 1 106 ? -29.235 -9.904 4.802 1.00 44.09 106 ASP A N 1
ATOM 880 C CA . ASP A 1 106 ? -29.667 -10.821 3.723 1.00 44.09 106 ASP A CA 1
ATOM 881 C C . ASP A 1 106 ? -29.927 -12.280 4.163 1.00 44.09 106 ASP A C 1
ATOM 883 O O . ASP A 1 106 ? -29.983 -13.183 3.336 1.00 44.09 106 ASP A O 1
ATOM 887 N N . PHE A 1 107 ? -30.164 -12.542 5.454 1.00 42.72 107 PHE A N 1
ATOM 888 C CA . PHE A 1 107 ? -30.710 -13.834 5.910 1.00 42.72 107 PHE A CA 1
ATOM 889 C C . PHE A 1 107 ? -31.949 -13.647 6.784 1.00 42.72 107 PHE A C 1
ATOM 891 O O . PHE A 1 107 ? -31.986 -14.121 7.913 1.00 42.72 107 PHE A O 1
ATOM 898 N N . LYS A 1 108 ? -32.961 -12.944 6.267 1.00 40.16 108 LYS A N 1
ATOM 899 C CA . LYS A 1 108 ? -34.383 -13.134 6.608 1.00 40.16 108 LYS A CA 1
ATOM 900 C C . LYS A 1 108 ? -35.251 -12.577 5.473 1.00 40.16 108 LYS A C 1
ATOM 902 O O . LYS A 1 108 ? -35.674 -11.425 5.529 1.00 40.16 108 LYS A O 1
ATOM 907 N N . ASN A 1 109 ? -35.468 -13.401 4.451 1.00 36.47 109 ASN A N 1
ATOM 908 C CA . ASN A 1 109 ? -36.783 -13.729 3.886 1.00 36.47 109 ASN A CA 1
ATOM 909 C C . ASN A 1 109 ? -36.642 -14.887 2.900 1.00 36.47 109 ASN A C 1
ATOM 911 O O . ASN A 1 109 ? -35.786 -14.779 1.998 1.00 36.47 109 ASN A O 1
#

Secondary structure (DSSP, 8-state):
--GGGG--HHHHHHHS---HHHHHHTTTTS-HHHHHHHS---HHHHHHTTTTS-HHHHHHHS---HHHHHH-TTT--HHHHHHHS---HHHHHHHHHHHHHHSSSSS--

Foldseek 3Di:
DDPVVPDPQLCVLAVDADDLVNCVVCVVRHDQANNLAHYADDLVSCVVCVVSHDLLNVLAHYADDPVSCVVPVVSHDCVSNVPHYDDDPVVCVVVVCVCVVPVPPPPDD

Solvent-accessible surface area (backbone atoms only — not comparable to full-atom values): 6715 Å² total; per-residue (Å²): 136,70,85,72,80,78,61,58,39,65,58,55,30,47,74,48,93,62,53,69,68,57,48,63,77,36,62,93,64,52,40,42,62,37,36,28,48,59,41,88,69,54,72,67,55,49,65,76,42,49,93,61,41,37,49,67,35,37,35,52,60,47,89,76,51,69,67,54,52,70,75,38,54,91,64,56,47,64,78,47,29,72,74,54,45,91,72,62,74,77,54,51,67,62,44,51,52,50,52,59,71,68,70,63,81,85,82,82,131

Organism: Trichonephila clavata (NCBI:txid2740835)

Sequence (109 aa):
MTLENDVNWETFSSKNILTEDIIRSLQNKVKWDLISRYQVLSESFILEFRDRLDRAAICTYQKLSEKFISQNQSLILWDIVSQFQTLVKDLFSDLQIMLIGKGFRDFKN

Radius of gyration: 17.32 Å; Cα contacts (8 Å, |Δi|>4): 86; chains: 1; bounding box: 54×23×51 Å

pLDDT: mean 82.11, std 18.99, range [36.47, 98.31]

Mean predicted aligned error: 9.12 Å